Protein AF-A0A5K1D802-F1 (afdb_monomer_lite)

Organism: NCBI:txid210225

Sequence (45 aa):
VNPMAETSEGQLVAADAKLNFDDNAAFRQKEIFCLRDSSQEDPRE

pLDDT: mean 95.46, std 2.82, range [80.06, 97.62]

Radius of gyration: 15.5 Å; chains: 1; bounding box: 30×14×46 Å

Secondary structure (DSSP, 8-state):
---EEE-TTS-EEE--------GGGGGG-HHHHTT--GGGS-TT-

Foldseek 3Di:
DPPQDADPVGDTDDPDDDDDDDPVCCVPPVVVVVPDDCVVPDPVD

Structure (mmCIF, N/CA/C/O backbone):
data_AF-A0A5K1D802-F1
#
_entry.id   AF-A0A5K1D802-F1
#
loop_
_atom_site.group_PDB
_atom_site.id
_atom_site.type_symbol
_atom_site.label_atom_id
_atom_site.label_alt_id
_atom_site.label_comp_id
_atom_site.label_asym_id
_atom_site.label_entity_id
_atom_site.label_seq_id
_atom_site.pdbx_PDB_ins_code
_atom_site.Cartn_x
_atom_site.Cartn_y
_atom_site.Cartn_z
_atom_site.occupancy
_atom_site.B_iso_or_equiv
_atom_site.auth_seq_id
_atom_site.auth_comp_id
_atom_site.auth_asym_id
_atom_site.auth_atom_id
_atom_site.pdbx_PDB_model_num
ATOM 1 N N . VAL A 1 1 ? -3.307 4.791 4.606 1.00 94.75 1 VAL A N 1
ATOM 2 C CA . VAL A 1 1 ? -4.129 4.040 5.580 1.00 94.75 1 VAL A CA 1
ATOM 3 C C . VAL A 1 1 ? -5.408 4.813 5.808 1.00 94.75 1 VAL A C 1
ATOM 5 O O . VAL A 1 1 ? -5.315 5.971 6.198 1.00 94.75 1 VAL A O 1
ATOM 8 N N . ASN A 1 2 ? -6.559 4.227 5.493 1.00 94.06 2 ASN A N 1
ATOM 9 C CA . ASN A 1 2 ? -7.867 4.813 5.759 1.00 94.06 2 ASN A CA 1
ATOM 10 C C . ASN A 1 2 ? -8.961 3.731 5.637 1.00 94.06 2 ASN A C 1
ATOM 12 O O . ASN A 1 2 ? -9.152 3.257 4.523 1.00 94.06 2 ASN A O 1
ATOM 16 N N . PRO A 1 3 ? -9.693 3.387 6.714 1.00 93.88 3 PRO A N 1
ATOM 17 C CA . PRO A 1 3 ? -9.622 3.994 8.041 1.00 93.88 3 PRO A CA 1
ATOM 18 C C . PRO A 1 3 ? -8.479 3.433 8.899 1.00 93.88 3 PRO A C 1
ATOM 20 O O . PRO A 1 3 ? -8.054 2.286 8.755 1.00 93.88 3 PRO A O 1
ATOM 23 N N . MET A 1 4 ? -7.995 4.266 9.822 1.00 95.81 4 MET A N 1
ATOM 24 C CA . MET A 1 4 ? -7.289 3.798 11.015 1.00 95.81 4 MET A CA 1
ATOM 25 C C . MET A 1 4 ? -8.356 3.551 12.082 1.00 95.81 4 MET A C 1
ATOM 27 O O . MET A 1 4 ? -9.008 4.501 12.514 1.00 95.81 4 MET A O 1
ATOM 31 N N . ALA A 1 5 ? -8.588 2.293 12.437 1.00 96.06 5 ALA A N 1
ATOM 32 C CA . ALA A 1 5 ? -9.631 1.892 13.374 1.00 96.06 5 ALA A CA 1
ATOM 33 C C . ALA A 1 5 ? -9.044 1.591 14.759 1.00 96.06 5 ALA A C 1
ATOM 35 O O . ALA A 1 5 ? -7.851 1.336 14.892 1.00 96.06 5 ALA A O 1
ATOM 36 N N . GLU A 1 6 ? -9.893 1.604 15.781 1.00 97.44 6 GLU A N 1
ATOM 37 C CA . GLU A 1 6 ? -9.553 1.200 17.145 1.00 97.44 6 GLU A CA 1
ATOM 38 C C . GLU A 1 6 ? -10.380 -0.040 17.506 1.00 97.44 6 GLU A C 1
ATOM 40 O O . GLU A 1 6 ? -11.594 -0.070 17.284 1.00 97.44 6 GLU A O 1
ATOM 45 N N . THR A 1 7 ? -9.731 -1.094 18.002 1.00 96.44 7 THR A N 1
ATOM 46 C CA . THR A 1 7 ? -10.421 -2.303 18.466 1.00 96.44 7 THR A CA 1
ATOM 47 C C . THR A 1 7 ? -11.118 -2.042 19.801 1.00 96.44 7 THR A C 1
ATOM 49 O O . THR A 1 7 ? -10.802 -1.093 20.514 1.00 96.44 7 THR A O 1
ATOM 52 N N . SER A 1 8 ? -12.041 -2.920 20.204 1.00 96.94 8 SER A N 1
ATOM 53 C CA . SER A 1 8 ? -12.703 -2.823 21.517 1.00 96.94 8 SER A CA 1
ATOM 54 C C . SER A 1 8 ? -11.740 -2.925 22.710 1.00 96.94 8 SER A C 1
AT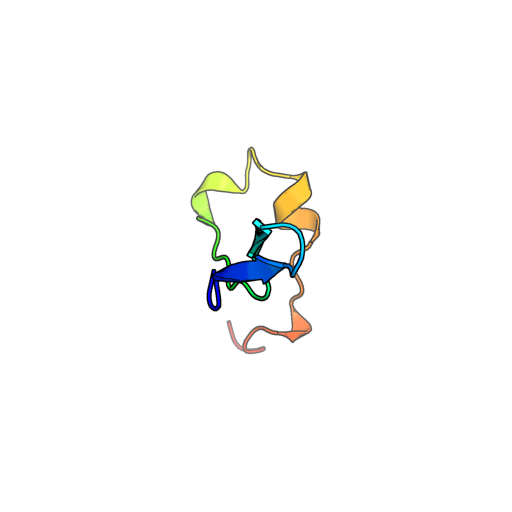OM 56 O O . SER A 1 8 ? -12.098 -2.548 23.821 1.00 96.94 8 SER A O 1
ATOM 58 N N . GLU A 1 9 ? -10.525 -3.421 22.479 1.00 97.50 9 GLU A N 1
ATOM 59 C CA . GLU A 1 9 ? -9.437 -3.528 23.458 1.00 97.50 9 GLU A CA 1
ATOM 60 C C . GLU A 1 9 ? -8.525 -2.284 23.459 1.00 97.50 9 GLU A C 1
ATOM 62 O O . GLU A 1 9 ? -7.519 -2.259 24.167 1.00 97.50 9 GLU A O 1
ATOM 67 N N . GLY A 1 10 ? -8.855 -1.256 22.667 1.00 96.19 10 GLY A N 1
ATOM 68 C CA . GLY A 1 10 ? -8.102 -0.004 22.564 1.00 96.19 10 GLY A CA 1
ATOM 69 C C . GLY A 1 10 ? -6.862 -0.079 21.667 1.00 96.19 10 GLY A C 1
ATOM 70 O O . GLY A 1 10 ? -5.962 0.753 21.784 1.00 96.19 10 GLY A O 1
ATOM 71 N N . GLN A 1 11 ? -6.757 -1.086 20.792 1.00 97.62 11 GLN A N 1
ATOM 72 C CA . GLN A 1 11 ? -5.623 -1.207 19.871 1.00 97.62 11 GLN A CA 1
ATOM 73 C C . GLN A 1 11 ? -5.904 -0.483 18.556 1.00 97.62 11 GLN A C 1
ATOM 75 O O . GLN A 1 11 ? -6.938 -0.705 17.932 1.00 97.62 11 GLN A O 1
ATOM 80 N N . LEU A 1 12 ? -4.957 0.332 18.091 1.00 96.81 12 LEU A N 1
ATOM 81 C CA . LEU A 1 12 ? -5.043 0.955 16.771 1.00 96.81 12 LEU A CA 1
ATOM 82 C C . LEU A 1 12 ? -4.650 -0.038 15.674 1.00 96.81 12 LEU A C 1
ATOM 84 O O . LEU A 1 12 ? -3.596 -0.672 15.746 1.00 96.81 12 LEU A O 1
ATOM 88 N N . VAL A 1 13 ? -5.476 -0.128 14.635 1.00 97.06 13 VAL A N 1
ATOM 89 C CA . VAL A 1 13 ? -5.289 -1.020 13.489 1.00 97.06 13 VAL A CA 1
ATOM 90 C C . VAL A 1 13 ? -5.502 -0.276 12.173 1.00 97.06 13 VAL A C 1
ATOM 92 O O . VAL A 1 13 ? -6.456 0.483 11.995 1.00 97.06 13 VAL A O 1
ATOM 95 N N . ALA A 1 14 ? -4.618 -0.523 11.209 1.00 97.19 14 ALA A N 1
ATOM 96 C CA . ALA A 1 14 ? -4.808 -0.087 9.833 1.00 97.19 14 ALA A CA 1
ATOM 97 C C . ALA A 1 14 ? -5.816 -1.026 9.153 1.00 97.19 14 ALA A C 1
ATOM 99 O O . ALA A 1 14 ? -5.435 -2.097 8.690 1.00 97.19 14 ALA A O 1
ATOM 100 N N . ALA A 1 15 ? -7.096 -0.648 9.130 1.00 95.94 15 ALA A N 1
ATOM 101 C CA . ALA A 1 15 ? -8.152 -1.503 8.585 1.00 95.94 15 ALA A CA 1
ATOM 102 C C . ALA A 1 1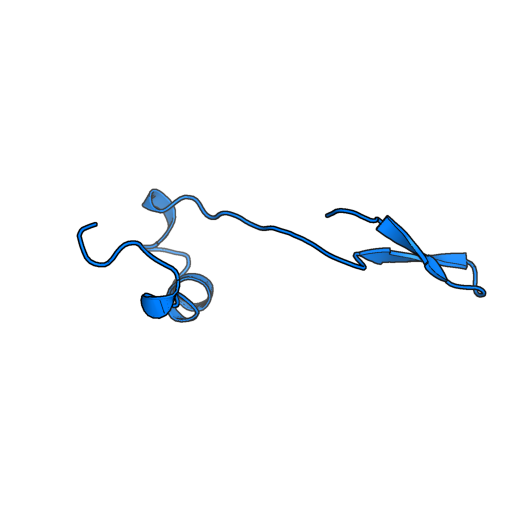5 ? -8.099 -1.595 7.052 1.00 95.94 15 ALA A C 1
ATOM 104 O O . ALA A 1 15 ? -8.406 -2.641 6.489 1.00 95.94 15 ALA A O 1
ATOM 105 N N . ASP A 1 16 ? -7.688 -0.510 6.393 1.00 96.69 16 ASP A N 1
ATOM 106 C CA . ASP A 1 16 ? -7.420 -0.485 4.956 1.00 96.69 16 ASP A CA 1
ATOM 107 C C . ASP A 1 16 ? -6.263 0.472 4.629 1.00 96.69 16 ASP A C 1
ATOM 109 O O . ASP A 1 16 ? -6.002 1.465 5.328 1.00 96.69 16 ASP A O 1
ATOM 113 N N . ALA A 1 17 ? -5.525 0.170 3.566 1.00 96.81 17 ALA A N 1
ATOM 114 C CA . ALA A 1 17 ? -4.399 0.964 3.117 1.00 96.81 17 ALA A CA 1
ATOM 115 C C . ALA A 1 17 ? -4.163 0.826 1.613 1.00 96.81 17 ALA A C 1
ATOM 117 O O . ALA A 1 17 ? -3.952 -0.260 1.089 1.00 96.81 17 ALA A O 1
ATOM 118 N N . LYS A 1 18 ? -4.045 1.977 0.949 1.00 96.75 18 LYS A N 1
ATOM 119 C CA . LYS A 1 18 ? -3.400 2.084 -0.356 1.00 96.75 18 LYS A CA 1
ATOM 120 C C . LYS A 1 18 ? -1.941 2.497 -0.175 1.00 96.75 18 LYS A C 1
ATOM 122 O O . LYS A 1 18 ? -1.664 3.469 0.534 1.00 96.75 18 LYS A O 1
ATOM 127 N N . LEU A 1 19 ? -1.036 1.766 -0.817 1.00 95.06 19 LEU A N 1
ATOM 128 C CA . LEU A 1 19 ? 0.402 2.026 -0.853 1.00 95.06 19 LEU A CA 1
ATOM 129 C C . LEU A 1 19 ? 0.821 2.207 -2.313 1.00 95.06 19 LEU A C 1
ATOM 131 O O . LEU A 1 19 ? 0.357 1.467 -3.173 1.00 95.06 19 LEU A O 1
ATOM 135 N N . ASN A 1 20 ? 1.696 3.175 -2.575 1.00 95.62 20 ASN A N 1
ATOM 136 C CA . ASN A 1 20 ? 2.367 3.340 -3.861 1.00 95.62 20 ASN A CA 1
ATOM 137 C C . ASN A 1 20 ? 3.875 3.339 -3.598 1.00 95.62 20 ASN A C 1
ATOM 139 O O . ASN A 1 20 ? 4.322 3.891 -2.588 1.00 95.62 20 ASN A O 1
ATOM 143 N N . PHE A 1 21 ? 4.645 2.739 -4.498 1.00 95.88 21 PHE A N 1
ATOM 144 C CA . PHE A 1 21 ? 6.097 2.633 -4.381 1.00 95.88 21 PHE A CA 1
ATOM 145 C C . PHE A 1 21 ? 6.782 3.537 -5.409 1.00 95.88 21 PHE A C 1
ATOM 147 O O . PHE A 1 21 ? 6.220 3.827 -6.458 1.00 95.88 21 PHE A O 1
ATOM 154 N N . ASP A 1 22 ? 7.988 4.010 -5.089 1.00 96.94 22 ASP A N 1
ATOM 155 C CA . ASP A 1 22 ? 8.833 4.731 -6.046 1.00 96.94 22 ASP A CA 1
ATOM 156 C C . ASP A 1 22 ? 9.537 3.724 -6.961 1.00 96.94 22 ASP A C 1
ATOM 158 O O . ASP A 1 22 ? 10.411 2.976 -6.509 1.00 96.94 22 ASP A O 1
ATOM 162 N N . ASP A 1 23 ? 9.177 3.720 -8.243 1.00 94.62 23 ASP A N 1
ATOM 163 C CA . ASP A 1 23 ? 9.727 2.804 -9.247 1.00 94.62 23 ASP A CA 1
ATOM 164 C C . ASP A 1 23 ? 11.249 2.921 -9.392 1.00 94.62 23 ASP A C 1
ATOM 166 O O . ASP A 1 23 ? 11.935 1.926 -9.646 1.00 94.62 23 ASP A O 1
ATOM 170 N N . ASN A 1 24 ? 11.826 4.100 -9.126 1.00 97.12 24 ASN A N 1
ATOM 171 C CA . ASN A 1 24 ? 13.279 4.284 -9.168 1.00 97.12 24 ASN A CA 1
ATOM 172 C C . ASN A 1 24 ? 14.008 3.475 -8.084 1.00 97.12 24 ASN A C 1
ATOM 174 O O . ASN A 1 24 ? 15.217 3.254 -8.178 1.00 97.12 24 ASN A O 1
ATOM 178 N N . ALA A 1 25 ? 13.305 3.021 -7.044 1.00 97.38 25 ALA A N 1
ATOM 179 C CA . ALA A 1 25 ? 13.867 2.204 -5.976 1.00 97.38 25 ALA A CA 1
ATOM 180 C C . ALA A 1 25 ? 13.841 0.692 -6.276 1.00 97.38 25 ALA A C 1
ATOM 182 O O . ALA A 1 25 ? 14.375 -0.081 -5.472 1.00 97.38 25 ALA A O 1
ATOM 183 N N . ALA A 1 26 ? 13.288 0.257 -7.416 1.00 95.62 26 ALA A N 1
ATOM 184 C CA . ALA A 1 26 ? 13.095 -1.159 -7.744 1.00 95.62 26 ALA A CA 1
ATOM 185 C C . ALA A 1 26 ? 14.379 -1.997 -7.655 1.00 95.62 26 ALA A C 1
ATOM 187 O O . ALA A 1 26 ? 14.364 -3.121 -7.151 1.00 95.62 26 ALA A O 1
A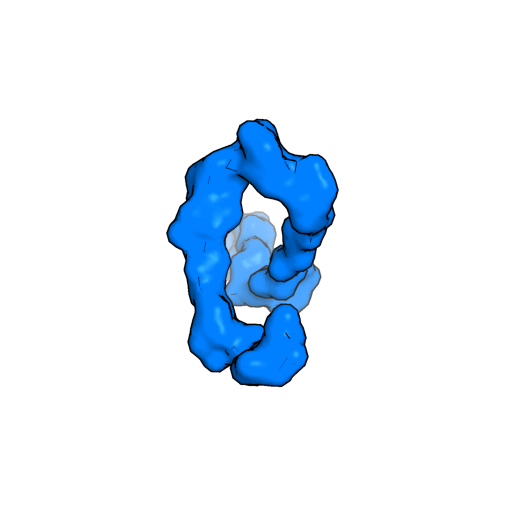TOM 188 N N . PHE A 1 27 ? 15.525 -1.427 -8.045 1.00 96.56 27 PHE A N 1
ATOM 189 C CA . PHE A 1 27 ? 16.815 -2.127 -8.042 1.00 96.56 27 PHE A CA 1
ATOM 190 C C . PHE A 1 27 ? 17.248 -2.646 -6.657 1.00 96.56 27 PHE A C 1
ATOM 192 O O . PHE A 1 27 ? 18.015 -3.609 -6.571 1.00 96.56 27 PHE A O 1
ATOM 199 N N . ARG A 1 28 ? 16.767 -2.014 -5.576 1.00 96.94 28 ARG A N 1
ATOM 200 C CA . ARG A 1 28 ? 17.116 -2.334 -4.181 1.00 96.94 28 ARG A CA 1
ATOM 201 C C . ARG A 1 28 ? 15.942 -2.855 -3.346 1.00 96.94 28 ARG A C 1
ATOM 203 O O . ARG A 1 28 ? 16.153 -3.183 -2.187 1.00 96.94 28 ARG A O 1
ATOM 210 N N . GLN A 1 29 ? 14.737 -2.948 -3.912 1.00 97.56 29 GLN A N 1
ATOM 211 C CA . GLN A 1 29 ? 13.514 -3.393 -3.224 1.00 97.56 29 GLN A CA 1
ATOM 212 C C . GLN A 1 29 ? 12.914 -4.636 -3.894 1.00 97.56 29 GLN A C 1
ATOM 214 O O . GLN A 1 29 ? 11.724 -4.692 -4.192 1.00 97.56 29 GLN A O 1
ATOM 219 N N . LYS A 1 30 ? 13.755 -5.641 -4.163 1.00 97.06 30 LYS A N 1
ATOM 220 C CA . LYS A 1 30 ? 13.384 -6.804 -4.985 1.00 97.06 30 LYS A CA 1
ATOM 221 C C . LYS A 1 30 ? 12.120 -7.506 -4.486 1.00 97.06 30 LYS A C 1
ATOM 223 O O . LYS A 1 30 ? 11.237 -7.771 -5.286 1.00 97.06 30 LYS A O 1
ATOM 228 N N . GLU A 1 31 ? 12.010 -7.743 -3.181 1.00 97.44 31 GLU A N 1
ATOM 229 C CA . GLU A 1 31 ? 10.866 -8.446 -2.584 1.00 97.44 31 GLU A CA 1
ATOM 230 C C . GLU A 1 31 ? 9.534 -7.726 -2.827 1.00 97.44 31 GLU A C 1
ATOM 232 O O . GLU A 1 31 ? 8.551 -8.371 -3.174 1.00 97.44 31 GLU A O 1
ATOM 237 N N . ILE A 1 32 ? 9.509 -6.394 -2.720 1.00 96.25 32 ILE A N 1
ATOM 238 C CA . ILE A 1 32 ? 8.300 -5.589 -2.949 1.00 96.25 32 ILE A CA 1
ATOM 239 C C . ILE A 1 32 ? 7.906 -5.630 -4.426 1.00 96.25 32 ILE A C 1
ATOM 241 O O . ILE A 1 32 ? 6.751 -5.882 -4.753 1.00 96.25 32 ILE A O 1
ATOM 245 N N . PHE A 1 33 ? 8.864 -5.425 -5.332 1.00 96.00 33 PHE A N 1
ATOM 246 C CA . PHE A 1 33 ? 8.579 -5.410 -6.770 1.00 96.00 33 PHE A CA 1
ATOM 247 C C . PHE A 1 33 ? 8.280 -6.807 -7.336 1.00 96.00 33 PHE A C 1
ATOM 249 O O . PHE A 1 33 ? 7.630 -6.910 -8.372 1.00 96.00 33 PHE A O 1
ATOM 256 N N . CYS A 1 34 ? 8.662 -7.884 -6.639 1.00 96.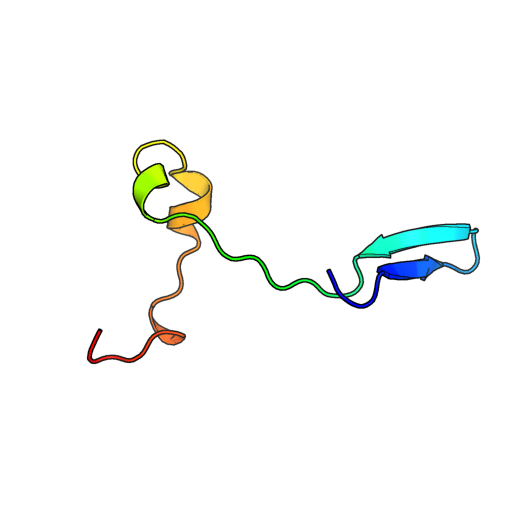25 34 CYS A N 1
ATOM 257 C CA . CYS A 1 34 ? 8.194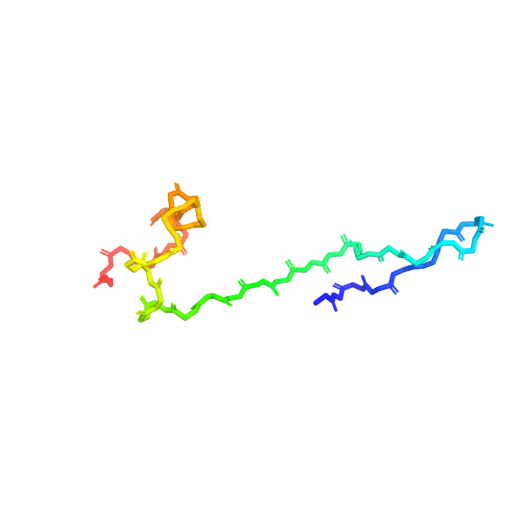 -9.240 -6.938 1.00 96.25 34 CYS A CA 1
ATOM 258 C C . CYS A 1 34 ? 6.686 -9.431 -6.695 1.00 96.25 34 CYS A C 1
ATOM 260 O O . CYS A 1 34 ? 6.124 -10.387 -7.222 1.00 96.25 34 CYS A O 1
ATOM 262 N N . LEU A 1 35 ? 6.033 -8.550 -5.926 1.00 96.56 35 LEU A N 1
ATOM 263 C CA . LEU A 1 35 ? 4.584 -8.573 -5.684 1.00 96.56 35 LEU A CA 1
ATOM 264 C C . LEU A 1 35 ? 3.788 -7.747 -6.711 1.00 96.56 35 LEU A C 1
ATOM 266 O O . LEU A 1 35 ? 2.578 -7.598 -6.555 1.00 96.56 35 LEU A O 1
ATOM 270 N N . ARG A 1 36 ? 4.444 -7.181 -7.736 1.00 94.88 36 ARG A N 1
ATOM 271 C CA . ARG A 1 36 ? 3.777 -6.400 -8.786 1.00 94.88 36 ARG A CA 1
ATOM 272 C C . ARG A 1 36 ? 2.794 -7.280 -9.565 1.00 94.88 36 ARG A C 1
ATOM 274 O O . ARG A 1 36 ? 3.169 -8.342 -10.056 1.00 94.88 36 ARG A O 1
ATOM 281 N N . ASP A 1 37 ? 1.561 -6.804 -9.711 1.00 95.69 37 ASP A N 1
ATOM 282 C CA . ASP A 1 37 ? 0.497 -7.469 -10.466 1.00 95.69 37 ASP A CA 1
ATOM 283 C C . ASP A 1 37 ? 0.129 -6.649 -11.710 1.00 95.69 37 ASP A C 1
ATOM 285 O O . ASP A 1 37 ? -0.650 -5.698 -11.641 1.00 95.69 37 ASP A O 1
ATOM 289 N N . SER A 1 38 ? 0.673 -7.045 -12.864 1.00 92.94 38 SER A N 1
ATOM 290 C CA . SER A 1 38 ? 0.431 -6.376 -14.149 1.00 92.94 38 SER A CA 1
ATOM 291 C C . SER A 1 38 ? -1.021 -6.457 -14.631 1.00 92.94 38 SER A C 1
ATOM 293 O O . SER A 1 38 ? -1.389 -5.732 -15.548 1.00 92.94 38 SER A O 1
ATOM 295 N N . SER A 1 39 ? -1.870 -7.313 -14.045 1.00 96.69 39 SER A N 1
ATOM 296 C CA . SER A 1 39 ? -3.294 -7.364 -14.410 1.00 96.69 39 SER A CA 1
ATOM 297 C C . SER A 1 39 ? -4.089 -6.148 -13.923 1.00 96.69 39 SER A C 1
ATOM 299 O O . SER A 1 39 ? -5.190 -5.903 -14.413 1.00 96.69 39 SER A O 1
ATOM 301 N N . GLN A 1 40 ? -3.538 -5.396 -12.965 1.00 94.06 40 GLN A N 1
ATOM 302 C CA . GLN A 1 40 ? -4.143 -4.184 -12.406 1.00 94.06 40 GLN A CA 1
ATOM 303 C C . GLN A 1 40 ? -3.734 -2.907 -13.157 1.00 94.06 40 GLN A C 1
ATOM 305 O O . GLN A 1 40 ? -4.219 -1.824 -12.830 1.00 94.06 40 GLN A O 1
ATOM 310 N N . GLU A 1 41 ? -2.835 -3.022 -14.134 1.00 93.38 41 GLU A N 1
ATOM 311 C CA . GLU A 1 41 ? -2.294 -1.911 -14.920 1.00 93.38 41 GLU A CA 1
ATOM 312 C C . GLU A 1 41 ? -3.043 -1.788 -16.258 1.00 93.38 41 GLU A C 1
ATOM 314 O O . GLU A 1 41 ? -3.695 -2.734 -16.712 1.00 93.38 41 GLU A O 1
ATOM 319 N N . ASP A 1 42 ? -2.992 -0.614 -16.899 1.00 92.19 42 ASP A N 1
ATOM 320 C CA . ASP A 1 42 ? -3.527 -0.489 -18.259 1.00 92.19 42 ASP A CA 1
ATOM 321 C C . ASP A 1 42 ? -2.639 -1.320 -19.201 1.00 92.19 42 ASP A C 1
ATOM 323 O O . ASP A 1 42 ? -1.433 -1.098 -19.232 1.00 92.19 42 ASP A O 1
ATOM 327 N N . PRO A 1 43 ? -3.189 -2.240 -20.015 1.00 90.88 43 PRO A N 1
ATOM 328 C CA . PRO A 1 43 ? -2.386 -3.080 -20.909 1.00 90.88 43 PRO A CA 1
ATOM 329 C C . PRO A 1 43 ? -1.550 -2.324 -21.954 1.00 90.88 43 PRO A C 1
ATOM 331 O O . PRO A 1 43 ? -0.797 -2.950 -22.700 1.00 90.88 43 PRO A O 1
ATOM 334 N N . ARG A 1 44 ? -1.776 -1.016 -22.112 1.00 91.94 44 ARG A N 1
ATOM 335 C CA . ARG A 1 44 ? -1.073 -0.146 -23.064 1.00 91.94 44 ARG A CA 1
ATOM 336 C C . ARG A 1 44 ? 0.061 0.656 -22.423 1.00 91.94 44 ARG A C 1
ATOM 338 O O . ARG A 1 44 ? 0.777 1.323 -23.171 1.00 91.94 44 ARG A O 1
ATOM 345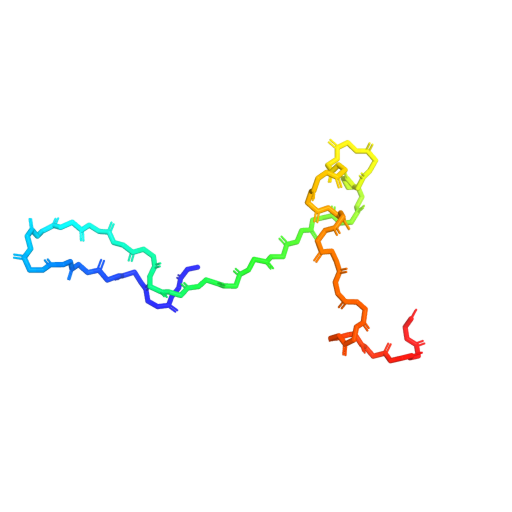 N N . GLU A 1 45 ? 0.173 0.640 -21.097 1.00 80.06 45 GLU A N 1
ATOM 346 C CA . GLU A 1 45 ? 1.360 1.106 -20.366 1.00 80.06 45 GLU A CA 1
ATOM 347 C C . GLU A 1 45 ? 2.454 0.027 -20.378 1.00 80.06 45 GLU A C 1
ATOM 349 O O . GLU A 1 45 ? 3.640 0.417 -20.486 1.00 80.06 45 GLU A O 1
#